Protein AF-A0A447UKP0-F1 (afdb_monomer_lite)

Organism: Citrobacter koseri (NCBI:txid545)

Foldseek 3Di:
DDPPPPPDDPLNVLLVVLQVVLVVLQCLQCVQQLCLLAPDPDNDPVSNVVSLVSLLVVLVVQLVCLVQALANSHPDDDVSRVSCQVRLLCLLVCNGSNCNVVSVSVVSVSSPNSSVVQCPDPCNQVVQQACDDDDDQLSHQNHDDDPCCNVQVGRVNVVD

Radius of gyration: 18.4 Å; chains: 1; bounding box: 38×41×64 Å

Structure (mmCIF, N/CA/C/O backbone):
data_AF-A0A447UKP0-F1
#
_entry.id   AF-A0A447UKP0-F1
#
loop_
_atom_site.group_PDB
_atom_site.id
_atom_site.type_symbol
_atom_site.label_atom_id
_atom_site.label_alt_id
_atom_site.label_comp_id
_atom_site.label_asym_id
_atom_site.label_entity_id
_atom_site.label_seq_id
_atom_site.pdbx_PDB_ins_code
_atom_site.Cartn_x
_atom_site.Cartn_y
_atom_site.Cartn_z
_atom_site.occupancy
_atom_site.B_iso_or_equiv
_atom_site.auth_seq_id
_atom_site.auth_comp_id
_atom_site.auth_asym_id
_atom_site.auth_atom_id
_atom_site.pdbx_PDB_model_num
ATOM 1 N N . MET A 1 1 ? 17.269 -8.049 44.669 1.00 40.06 1 MET A N 1
ATOM 2 C CA . MET A 1 1 ? 16.773 -7.127 43.626 1.00 40.06 1 MET A CA 1
ATOM 3 C C . MET A 1 1 ? 16.951 -7.804 42.275 1.00 40.06 1 MET A C 1
ATOM 5 O O . MET A 1 1 ? 1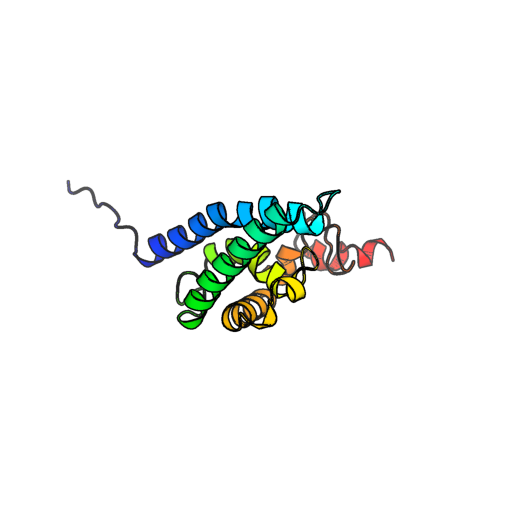8.044 -7.779 41.732 1.00 40.06 1 MET A O 1
ATOM 9 N N . VAL A 1 2 ? 15.931 -8.519 41.791 1.00 42.09 2 VAL A N 1
ATOM 10 C CA . VAL A 1 2 ? 15.983 -9.174 40.475 1.00 42.09 2 VAL A CA 1
ATOM 11 C C . VAL A 1 2 ? 15.429 -8.175 39.471 1.00 42.09 2 VAL A C 1
ATOM 13 O O . VAL A 1 2 ? 14.261 -7.800 39.555 1.00 42.09 2 VAL A O 1
ATOM 16 N N . ILE A 1 3 ? 16.275 -7.698 38.563 1.00 52.47 3 ILE A N 1
ATOM 17 C CA . ILE A 1 3 ? 15.836 -6.890 37.426 1.00 52.47 3 ILE A CA 1
ATOM 18 C C . ILE A 1 3 ? 14.925 -7.793 36.590 1.00 52.47 3 ILE A C 1
ATOM 20 O O . ILE A 1 3 ? 15.387 -8.724 35.933 1.00 52.47 3 ILE A O 1
ATOM 24 N N . SER A 1 4 ? 13.616 -7.550 36.653 1.00 51.31 4 SER A N 1
ATOM 25 C CA . SER A 1 4 ? 12.649 -8.151 35.739 1.00 51.31 4 SER A CA 1
ATOM 26 C C . SER A 1 4 ? 12.919 -7.587 34.346 1.00 51.31 4 SER A C 1
ATOM 28 O O . SER A 1 4 ? 12.413 -6.531 33.968 1.00 51.31 4 SER A O 1
ATOM 30 N N . CYS A 1 5 ? 13.785 -8.260 33.591 1.00 56.06 5 CYS A N 1
ATOM 31 C CA . CYS A 1 5 ? 13.904 -8.036 32.162 1.00 56.06 5 CYS A CA 1
ATOM 32 C C . CYS A 1 5 ? 12.562 -8.452 31.549 1.00 56.06 5 CYS A C 1
ATOM 34 O O . CYS A 1 5 ? 12.267 -9.646 31.448 1.00 56.06 5 CYS A O 1
ATOM 36 N N . ARG A 1 6 ? 11.704 -7.478 31.209 1.00 59.41 6 ARG A N 1
ATOM 37 C CA . ARG A 1 6 ? 10.473 -7.741 30.454 1.00 59.41 6 ARG A CA 1
ATOM 38 C C . ARG A 1 6 ? 10.882 -8.404 29.141 1.00 59.41 6 ARG A C 1
ATOM 40 O O . ARG A 1 6 ? 11.332 -7.727 28.221 1.00 59.41 6 ARG A O 1
ATOM 47 N N . ARG A 1 7 ? 10.748 -9.731 29.064 1.00 66.31 7 ARG A N 1
ATOM 48 C CA . ARG A 1 7 ? 10.973 -10.480 27.826 1.00 66.31 7 ARG A CA 1
ATOM 49 C C . ARG A 1 7 ? 10.056 -9.899 26.754 1.00 66.31 7 ARG A C 1
ATOM 51 O O . ARG A 1 7 ? 8.847 -9.787 26.96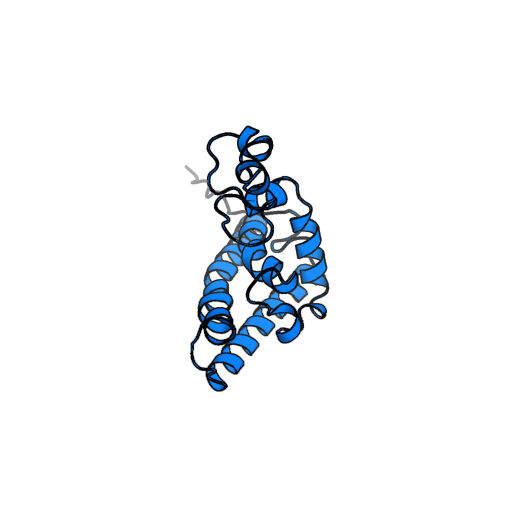0 1.00 66.31 7 ARG A O 1
ATOM 58 N N . ILE A 1 8 ? 10.637 -9.512 25.625 1.00 69.81 8 ILE A N 1
ATOM 59 C CA . ILE A 1 8 ? 9.873 -9.129 24.440 1.00 69.81 8 ILE A CA 1
ATOM 60 C C . ILE A 1 8 ? 9.065 -10.363 24.022 1.00 69.81 8 ILE A C 1
ATOM 62 O O . ILE A 1 8 ? 9.625 -11.444 23.851 1.00 69.81 8 ILE A O 1
ATOM 66 N N . SER A 1 9 ? 7.741 -10.217 23.921 1.00 88.44 9 SER A N 1
ATOM 67 C CA . SER A 1 9 ? 6.868 -11.295 23.443 1.00 88.44 9 SER A CA 1
ATOM 68 C C . SER A 1 9 ? 7.267 -11.696 22.022 1.00 88.44 9 SER A C 1
ATOM 70 O O . SER A 1 9 ? 7.537 -10.822 21.199 1.00 88.44 9 SER A O 1
ATOM 72 N N . ALA A 1 10 ? 7.243 -12.995 21.713 1.00 93.50 10 ALA A N 1
ATOM 73 C CA . ALA A 1 10 ? 7.563 -13.506 20.379 1.00 93.50 10 ALA A CA 1
ATOM 74 C C . ALA A 1 10 ? 6.742 -12.809 19.275 1.00 93.50 10 ALA A C 1
ATOM 76 O O . ALA A 1 10 ? 7.305 -12.401 18.264 1.00 93.50 10 ALA A O 1
ATOM 77 N N . LYS A 1 11 ? 5.446 -12.548 19.522 1.00 95.62 11 LYS A N 1
ATOM 78 C CA . LYS A 1 11 ? 4.566 -11.802 18.600 1.00 95.62 11 LYS A CA 1
ATOM 79 C C . LYS A 1 11 ? 5.062 -10.376 18.323 1.00 95.62 11 LYS A C 1
ATOM 81 O O . LYS A 1 11 ? 4.976 -9.885 17.200 1.00 95.62 11 LYS A O 1
ATOM 86 N N . ARG A 1 12 ? 5.602 -9.700 19.346 1.00 96.75 12 ARG A N 1
ATOM 87 C CA . ARG A 1 12 ? 6.159 -8.346 19.198 1.00 96.75 12 ARG A CA 1
ATOM 88 C C . ARG A 1 12 ? 7.417 -8.375 18.338 1.00 96.75 12 ARG A C 1
ATOM 90 O O . ARG A 1 12 ? 7.556 -7.519 17.472 1.00 96.75 12 ARG A O 1
ATOM 97 N N . THR A 1 13 ? 8.310 -9.334 18.569 1.00 97.69 13 THR A N 1
ATOM 98 C CA . THR A 1 13 ? 9.508 -9.494 17.736 1.00 97.69 13 THR A CA 1
ATOM 99 C C . THR A 1 13 ? 9.125 -9.784 16.289 1.00 97.69 13 THR A C 1
ATOM 101 O O . THR A 1 13 ? 9.651 -9.130 15.400 1.00 97.69 13 THR A O 1
ATOM 104 N N . GLU A 1 14 ? 8.150 -10.664 16.049 1.00 98.19 14 GLU A N 1
ATOM 105 C CA . GLU A 1 14 ? 7.703 -10.983 14.688 1.00 98.19 14 GLU A CA 1
ATOM 106 C C . GLU A 1 14 ? 7.089 -9.774 13.974 1.00 98.19 14 GLU A C 1
ATOM 108 O O . GLU A 1 14 ? 7.415 -9.493 12.824 1.00 98.19 14 GLU A O 1
ATOM 113 N N . THR A 1 15 ? 6.297 -8.967 14.685 1.00 98.56 15 THR A N 1
ATOM 114 C CA . THR A 1 15 ? 5.796 -7.690 14.148 1.00 98.56 15 THR A CA 1
ATOM 115 C C . THR A 1 15 ? 6.943 -6.766 13.733 1.00 98.56 15 THR A C 1
ATOM 117 O O . THR A 1 15 ? 6.889 -6.140 12.675 1.00 98.56 15 THR A O 1
ATOM 120 N N . LEU A 1 16 ? 7.996 -6.676 14.551 1.00 98.44 16 LEU A N 1
ATOM 121 C CA . LEU A 1 16 ? 9.160 -5.848 14.241 1.00 98.44 16 LEU A CA 1
ATOM 122 C C . LEU A 1 16 ? 9.975 -6.416 13.074 1.00 98.44 16 LEU A C 1
ATOM 124 O O . LEU A 1 16 ? 10.427 -5.628 12.248 1.00 98.44 16 LEU A O 1
ATOM 128 N N . ASN A 1 17 ? 10.113 -7.739 12.954 1.00 98.56 17 ASN A N 1
ATOM 129 C CA . ASN A 1 17 ? 10.782 -8.372 11.815 1.00 98.56 17 ASN A CA 1
ATOM 130 C C . ASN A 1 17 ? 10.153 -7.917 10.491 1.00 98.56 17 ASN A C 1
ATOM 132 O O . ASN A 1 17 ? 10.863 -7.437 9.609 1.00 98.56 17 ASN A O 1
ATOM 136 N N . TRP A 1 18 ? 8.822 -7.985 10.378 1.00 98.75 18 TRP A N 1
ATOM 137 C CA . TRP A 1 18 ? 8.099 -7.559 9.174 1.00 98.75 18 TRP A CA 1
ATOM 138 C C . TRP A 1 18 ? 8.106 -6.047 8.959 1.00 98.75 18 TRP A C 1
ATOM 140 O O . TRP A 1 18 ? 8.221 -5.586 7.823 1.00 98.75 18 TRP A O 1
ATOM 150 N N . LEU A 1 19 ? 8.041 -5.264 10.038 1.00 98.75 19 LEU A N 1
ATOM 151 C CA . LEU A 1 19 ? 8.157 -3.812 9.949 1.00 98.75 19 LEU A CA 1
ATOM 152 C C . LEU A 1 19 ? 9.526 -3.395 9.387 1.00 98.75 19 LEU A C 1
ATOM 154 O O . LEU A 1 19 ? 9.594 -2.601 8.453 1.00 98.75 19 LEU A O 1
ATOM 158 N N . PHE A 1 20 ? 10.620 -3.953 9.912 1.00 98.69 20 PHE A N 1
ATOM 159 C CA . PHE A 1 20 ? 11.967 -3.655 9.419 1.00 98.69 20 PHE A CA 1
ATOM 160 C C . PHE A 1 20 ? 12.233 -4.256 8.038 1.00 98.69 20 PHE A C 1
ATOM 162 O O . PHE A 1 20 ? 12.910 -3.618 7.229 1.00 98.69 20 PHE A O 1
ATOM 169 N N . TRP A 1 21 ? 11.665 -5.428 7.734 1.00 98.75 21 TRP A N 1
ATOM 170 C CA . TRP A 1 21 ? 11.675 -5.978 6.381 1.00 98.75 21 TRP A CA 1
ATOM 171 C C . TRP A 1 21 ? 11.089 -4.977 5.383 1.00 98.75 21 TRP A C 1
ATOM 173 O O . TRP A 1 21 ? 11.728 -4.708 4.369 1.00 98.75 21 TRP A O 1
ATOM 183 N N . LEU A 1 22 ? 9.945 -4.352 5.693 1.00 98.75 22 LEU A N 1
ATOM 184 C CA . LEU A 1 22 ? 9.345 -3.354 4.806 1.00 98.75 22 LEU A CA 1
ATOM 185 C C . LEU A 1 22 ? 10.268 -2.154 4.604 1.00 98.75 22 LEU A C 1
ATOM 187 O O . LEU A 1 22 ? 10.481 -1.741 3.465 1.00 98.75 22 LEU A O 1
ATOM 191 N N . GLN A 1 23 ? 10.870 -1.627 5.675 1.00 98.44 23 GLN A N 1
ATOM 192 C CA . GLN A 1 23 ? 11.778 -0.480 5.554 1.00 98.44 23 GLN A CA 1
ATOM 193 C C . GLN A 1 23 ? 13.002 -0.778 4.678 1.00 98.44 23 GLN A C 1
ATOM 195 O O . GLN A 1 23 ? 13.492 0.123 4.001 1.00 98.44 23 GLN A O 1
ATOM 200 N N . GLY A 1 24 ? 13.473 -2.029 4.657 1.00 98.12 24 GLY A N 1
ATOM 201 C CA . GLY A 1 24 ? 14.533 -2.474 3.748 1.00 98.12 24 GLY A CA 1
ATOM 202 C C . GLY A 1 24 ? 14.048 -2.817 2.333 1.00 98.12 24 GLY A C 1
ATOM 203 O O . GLY A 1 24 ? 14.804 -2.662 1.376 1.00 98.12 24 GLY A O 1
ATOM 204 N N . ALA A 1 25 ? 12.798 -3.259 2.180 1.00 98.44 25 ALA A N 1
ATOM 205 C CA . ALA A 1 25 ? 12.219 -3.721 0.918 1.00 98.44 25 ALA A CA 1
ATOM 206 C C . ALA A 1 25 ? 11.657 -2.581 0.052 1.00 98.44 25 ALA A C 1
ATOM 208 O O . ALA A 1 25 ? 11.876 -2.553 -1.161 1.00 98.44 25 ALA A O 1
ATOM 209 N N . ALA A 1 26 ? 10.958 -1.618 0.658 1.00 98.19 26 ALA A N 1
ATOM 210 C CA . ALA A 1 26 ? 10.315 -0.508 -0.046 1.00 98.19 26 ALA A CA 1
ATOM 211 C C . ALA A 1 26 ? 11.272 0.311 -0.943 1.00 98.19 26 ALA A C 1
ATOM 213 O O . ALA A 1 26 ? 10.860 0.668 -2.049 1.00 98.19 26 ALA A O 1
ATOM 214 N N . PRO A 1 27 ? 12.549 0.558 -0.574 1.00 98.56 27 PRO A N 1
ATOM 215 C CA . PRO A 1 27 ? 13.504 1.218 -1.466 1.00 98.56 27 PRO A CA 1
ATOM 216 C C . PRO A 1 27 ? 13.718 0.491 -2.801 1.00 98.56 27 PRO A C 1
ATOM 218 O O . PRO A 1 27 ? 13.861 1.152 -3.828 1.00 98.56 27 PRO A O 1
ATOM 221 N N . PHE A 1 28 ? 13.684 -0.846 -2.827 1.00 98.44 28 PHE A N 1
ATOM 222 C CA . PHE A 1 28 ? 13.792 -1.612 -4.074 1.00 98.44 28 PHE A CA 1
ATOM 223 C C . PHE A 1 28 ? 12.524 -1.510 -4.923 1.00 98.44 28 PHE A C 1
ATOM 225 O O . PHE A 1 28 ? 12.624 -1.443 -6.147 1.00 98.44 28 PHE A O 1
ATOM 232 N N . LEU A 1 29 ? 11.347 -1.451 -4.292 1.00 98.31 29 LEU A N 1
ATOM 233 C CA . LEU A 1 29 ? 10.077 -1.305 -5.001 1.00 98.31 29 LEU A CA 1
ATOM 234 C C . LEU A 1 29 ? 9.883 0.114 -5.554 1.00 98.31 29 LEU A C 1
ATOM 236 O O . LEU A 1 29 ? 9.526 0.265 -6.715 1.00 98.31 29 LEU A O 1
ATOM 240 N N . GLY A 1 30 ? 10.127 1.154 -4.755 1.00 96.94 30 GLY A N 1
ATOM 241 C CA . GLY A 1 30 ? 9.942 2.549 -5.165 1.00 96.94 30 GLY A CA 1
ATOM 242 C C . GLY A 1 30 ? 11.150 3.137 -5.890 1.00 96.94 30 GLY A C 1
ATOM 243 O O . GLY A 1 30 ? 11.048 3.553 -7.041 1.00 96.94 30 GLY A O 1
ATOM 244 N N . GLY A 1 31 ? 12.303 3.168 -5.217 1.00 96.81 31 GLY A N 1
ATOM 245 C CA . GLY A 1 31 ? 13.538 3.770 -5.738 1.00 96.81 31 GLY A CA 1
ATOM 246 C C . GLY A 1 31 ? 14.248 2.926 -6.799 1.00 96.81 31 GLY A C 1
ATOM 247 O O . GLY A 1 31 ? 15.006 3.463 -7.600 1.00 96.81 31 GLY A O 1
ATOM 248 N N . GLY A 1 32 ? 13.989 1.617 -6.823 1.00 98.19 32 GLY A N 1
ATOM 249 C CA . GLY A 1 32 ? 14.409 0.715 -7.889 1.00 98.19 32 GLY A CA 1
ATOM 250 C C . GLY A 1 32 ? 13.334 0.593 -8.963 1.00 98.19 32 GLY A C 1
ATOM 251 O O . GLY A 1 32 ? 13.337 1.324 -9.952 1.00 98.19 32 GLY A O 1
ATOM 252 N N . PHE A 1 33 ? 12.404 -0.340 -8.766 1.00 98.62 33 PHE A N 1
ATOM 253 C CA . PHE A 1 33 ? 11.416 -0.715 -9.772 1.00 98.62 33 PHE A CA 1
ATOM 254 C C . PHE A 1 33 ? 10.582 0.486 -10.232 1.00 98.62 33 PHE A C 1
ATOM 256 O O . PHE A 1 33 ? 10.615 0.817 -11.411 1.00 98.62 33 PHE A O 1
ATOM 263 N N . GLY A 1 34 ? 9.913 1.189 -9.316 1.00 97.81 34 GLY A N 1
ATOM 264 C CA . GLY A 1 34 ? 9.063 2.337 -9.634 1.00 97.81 34 GLY A CA 1
ATOM 265 C C . GLY A 1 34 ? 9.813 3.443 -10.377 1.00 97.81 34 GLY A C 1
ATOM 266 O O . GLY A 1 34 ? 9.308 3.973 -11.364 1.00 97.81 34 GLY A O 1
ATOM 267 N N . HIS A 1 35 ? 11.047 3.756 -9.971 1.00 98.56 35 HIS A N 1
ATOM 268 C CA . HIS A 1 35 ? 11.871 4.741 -10.668 1.00 98.56 35 HIS A CA 1
ATOM 269 C C . HIS A 1 35 ? 12.183 4.318 -12.108 1.00 98.56 35 HIS A C 1
ATOM 271 O O . HIS A 1 35 ? 11.824 5.035 -13.040 1.00 98.56 35 HIS A O 1
ATOM 277 N N . PHE A 1 36 ? 12.817 3.159 -12.312 1.00 98.62 36 PHE A N 1
ATOM 278 C CA . PHE A 1 36 ? 13.266 2.740 -13.645 1.00 98.62 36 PHE A CA 1
ATOM 279 C C . PHE A 1 36 ? 12.113 2.322 -14.571 1.00 98.62 36 PHE A C 1
ATOM 281 O O . PHE A 1 36 ? 12.208 2.509 -15.784 1.00 98.62 36 PHE A O 1
ATOM 288 N N . TYR A 1 37 ? 11.021 1.790 -14.018 1.00 98.12 37 TYR A N 1
ATOM 289 C CA . TYR A 1 37 ? 9.841 1.384 -14.779 1.00 98.12 37 TYR A CA 1
ATOM 290 C C . TYR A 1 37 ? 8.949 2.575 -15.141 1.00 98.12 37 TYR A C 1
ATOM 292 O O . TYR A 1 37 ? 8.582 2.712 -16.305 1.00 98.12 37 TYR A O 1
ATOM 300 N N . ASN A 1 38 ? 8.638 3.467 -14.193 1.00 97.19 38 ASN A N 1
ATOM 301 C CA . ASN A 1 38 ? 7.619 4.504 -14.387 1.00 97.19 38 ASN A CA 1
ATOM 302 C C . ASN A 1 38 ? 8.199 5.905 -14.638 1.00 97.19 38 ASN A C 1
ATOM 304 O O . ASN A 1 38 ? 7.726 6.605 -15.527 1.00 97.19 38 ASN A O 1
ATOM 308 N N . TYR A 1 39 ? 9.220 6.324 -13.886 1.00 97.44 39 TYR A N 1
ATOM 309 C CA . TYR A 1 39 ? 9.650 7.731 -13.873 1.00 97.44 39 TYR A CA 1
ATOM 310 C C . TYR A 1 39 ? 10.863 8.057 -14.748 1.00 97.44 39 TYR A C 1
ATOM 312 O O . TYR A 1 39 ? 10.963 9.176 -15.245 1.00 97.44 39 TYR A O 1
ATOM 320 N N . ALA A 1 40 ? 11.809 7.129 -14.907 1.00 97.25 40 ALA A N 1
ATOM 321 C CA . ALA A 1 40 ? 13.055 7.397 -15.612 1.00 97.25 40 ALA A CA 1
ATOM 322 C C . ALA A 1 40 ? 12.785 7.800 -17.078 1.00 97.25 40 ALA A C 1
ATOM 324 O O . ALA A 1 40 ? 12.012 7.120 -17.763 1.00 97.25 40 ALA A O 1
ATOM 325 N N . PRO A 1 41 ? 13.446 8.858 -17.592 1.00 97.38 41 PRO A N 1
ATOM 326 C CA . PRO A 1 41 ? 13.211 9.359 -18.950 1.00 97.38 41 PRO A CA 1
ATOM 327 C C . PRO A 1 41 ? 13.726 8.408 -20.041 1.00 97.38 41 PRO A C 1
ATOM 329 O O . PRO A 1 41 ? 13.369 8.554 -21.206 1.00 97.38 41 PRO A O 1
ATOM 332 N N . VAL A 1 42 ? 14.563 7.432 -19.673 1.00 98.06 42 VAL A N 1
ATOM 333 C CA . VAL A 1 42 ? 15.112 6.407 -20.567 1.00 98.06 42 VAL A CA 1
ATOM 334 C C . VAL A 1 42 ? 14.830 5.031 -19.975 1.00 98.06 42 VAL A C 1
ATOM 336 O O . VAL A 1 42 ? 15.069 4.797 -18.789 1.00 98.06 42 VAL A O 1
ATOM 339 N N . LYS A 1 43 ? 14.350 4.100 -20.807 1.00 97.75 43 LYS A N 1
ATOM 340 C CA . LYS A 1 43 ? 14.118 2.709 -20.403 1.00 97.75 43 LYS A CA 1
ATOM 341 C C . LYS A 1 43 ? 15.427 1.928 -20.456 1.00 97.75 43 LYS A C 1
ATOM 343 O O . LYS A 1 43 ? 15.926 1.597 -21.526 1.00 97.75 43 LYS A O 1
ATOM 348 N N . ILE A 1 44 ? 15.987 1.657 -19.280 1.00 98.50 44 ILE A N 1
ATOM 349 C CA . ILE A 1 44 ? 17.243 0.920 -19.123 1.00 98.50 44 ILE A CA 1
ATOM 350 C C . ILE A 1 44 ? 16.899 -0.534 -18.807 1.00 98.50 44 ILE A C 1
ATOM 352 O O . ILE A 1 44 ? 16.615 -0.866 -17.655 1.00 98.50 44 ILE A O 1
ATOM 356 N N . GLU A 1 45 ? 16.935 -1.395 -19.824 1.00 98.31 45 GLU A N 1
ATOM 357 C CA . GLU A 1 45 ? 16.521 -2.803 -19.726 1.00 98.31 45 GLU A CA 1
ATOM 358 C C . GLU A 1 45 ? 17.162 -3.529 -18.534 1.00 98.31 45 GLU A C 1
ATOM 360 O O . GLU A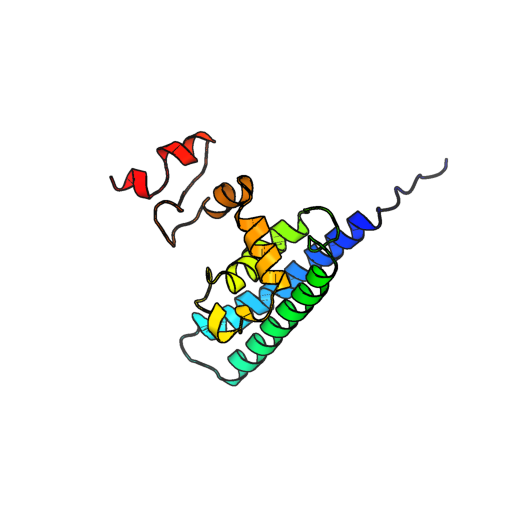 1 45 ? 16.461 -4.137 -17.729 1.00 98.31 45 GLU A O 1
ATOM 365 N N . TYR A 1 46 ? 18.479 -3.396 -18.352 1.00 98.69 46 TYR A N 1
ATOM 366 C CA . TYR A 1 46 ? 19.188 -4.025 -17.234 1.00 98.69 46 TYR A CA 1
ATOM 367 C C . TYR A 1 46 ? 18.634 -3.607 -15.862 1.00 98.69 46 TYR A C 1
ATOM 369 O O . TYR A 1 46 ? 18.424 -4.449 -14.987 1.00 98.69 46 TYR A O 1
ATOM 377 N N . ALA A 1 47 ? 18.379 -2.309 -15.667 1.00 98.56 47 ALA A N 1
ATOM 378 C CA . ALA A 1 47 ? 17.879 -1.792 -14.398 1.00 98.56 47 ALA A CA 1
ATOM 379 C C . ALA A 1 47 ? 16.431 -2.234 -14.155 1.00 98.56 47 ALA A C 1
ATOM 381 O O . ALA A 1 47 ? 16.111 -2.712 -13.065 1.00 98.56 47 ALA A O 1
ATOM 382 N N . ILE A 1 48 ? 15.582 -2.147 -15.185 1.00 98.56 48 ILE A N 1
ATOM 383 C CA . ILE A 1 48 ? 14.193 -2.609 -15.122 1.00 98.56 48 ILE A CA 1
ATOM 384 C C . ILE A 1 48 ? 14.165 -4.097 -14.772 1.00 98.56 48 ILE A C 1
ATOM 386 O O . ILE A 1 48 ? 13.526 -4.464 -13.789 1.00 98.56 48 ILE A O 1
ATOM 390 N N . ASN A 1 49 ? 14.913 -4.945 -15.481 1.00 98.69 49 ASN A N 1
ATOM 391 C CA . ASN A 1 49 ? 14.946 -6.387 -15.229 1.00 98.69 49 ASN A CA 1
ATOM 392 C C . ASN A 1 49 ? 15.418 -6.708 -13.805 1.00 98.69 49 ASN A C 1
ATOM 394 O O . ASN A 1 49 ? 14.773 -7.489 -13.103 1.00 98.69 49 ASN A O 1
ATOM 398 N N . ARG A 1 50 ? 16.499 -6.064 -13.341 1.00 98.75 50 ARG A N 1
ATOM 399 C CA . ARG A 1 50 ? 17.030 -6.255 -11.983 1.00 98.75 50 ARG A CA 1
ATOM 400 C C . ARG A 1 50 ? 15.981 -5.957 -10.914 1.00 98.75 50 ARG A C 1
ATOM 402 O O . ARG A 1 50 ? 15.756 -6.778 -10.027 1.00 98.75 50 ARG A O 1
ATOM 409 N N . PHE A 1 51 ? 15.367 -4.778 -10.968 1.00 98.75 51 PHE A N 1
ATOM 410 C CA . PHE A 1 51 ? 14.453 -4.354 -9.909 1.00 98.75 51 PHE A CA 1
ATOM 411 C C . PHE A 1 51 ? 13.066 -4.981 -10.032 1.00 98.75 51 PHE A C 1
ATOM 413 O O . PHE A 1 51 ? 12.417 -5.201 -9.016 1.00 98.75 51 PHE A O 1
ATOM 420 N N . THR A 1 52 ? 12.642 -5.354 -11.239 1.00 98.75 52 THR A N 1
ATOM 421 C CA . THR A 1 52 ? 11.430 -6.160 -11.450 1.00 98.75 52 THR A CA 1
ATOM 422 C C . THR A 1 52 ? 11.586 -7.539 -10.823 1.00 98.75 52 THR A C 1
ATOM 424 O O . THR A 1 52 ? 10.692 -7.997 -10.114 1.00 98.75 52 THR A O 1
ATOM 427 N N . MET A 1 53 ? 12.736 -8.189 -11.027 1.00 98.69 53 MET A N 1
ATOM 428 C CA . MET A 1 53 ? 13.025 -9.490 -10.422 1.00 98.69 53 MET A CA 1
ATOM 429 C C . MET A 1 53 ? 12.978 -9.417 -8.891 1.00 98.69 53 MET A C 1
ATOM 431 O O . MET A 1 53 ? 12.356 -10.268 -8.258 1.00 98.69 53 MET A O 1
ATOM 435 N N . GLU A 1 54 ? 13.563 -8.373 -8.298 1.00 98.75 54 GLU A N 1
ATOM 436 C CA . GLU A 1 54 ? 13.512 -8.174 -6.847 1.00 98.75 54 GLU A CA 1
ATOM 437 C C . GLU A 1 54 ? 12.100 -7.835 -6.346 1.00 98.75 54 GLU A C 1
ATOM 439 O O . GLU A 1 54 ? 11.660 -8.398 -5.346 1.00 98.75 54 GLU A O 1
ATOM 444 N N . ALA A 1 55 ? 11.341 -6.991 -7.054 1.00 98.62 55 ALA A N 1
ATOM 445 C CA . ALA A 1 55 ? 9.952 -6.690 -6.702 1.00 98.62 55 ALA A CA 1
ATOM 446 C C . ALA A 1 55 ? 9.078 -7.958 -6.698 1.00 98.62 55 ALA A C 1
ATOM 448 O O . ALA A 1 55 ? 8.332 -8.189 -5.746 1.00 98.62 55 ALA A O 1
ATOM 449 N N . LYS A 1 56 ? 9.224 -8.822 -7.714 1.00 98.81 56 LYS A N 1
ATOM 450 C CA . LYS A 1 56 ? 8.540 -10.125 -7.777 1.00 98.81 56 LYS A CA 1
ATOM 451 C C . LYS A 1 56 ? 8.995 -11.068 -6.660 1.00 98.81 56 LYS A C 1
ATOM 453 O O . LYS A 1 56 ? 8.160 -11.730 -6.055 1.00 98.81 56 LYS A O 1
ATOM 458 N N . ARG A 1 57 ? 10.289 -11.096 -6.319 1.00 98.81 57 ARG A N 1
ATOM 459 C CA . ARG A 1 57 ? 10.802 -11.894 -5.191 1.00 98.81 57 ARG A CA 1
ATOM 460 C C . ARG A 1 57 ? 10.211 -11.440 -3.852 1.00 98.81 57 ARG A C 1
ATOM 462 O O . ARG A 1 57 ? 9.858 -12.275 -3.025 1.00 98.81 57 ARG A O 1
ATOM 469 N N . LEU A 1 58 ? 10.100 -10.131 -3.625 1.00 98.81 58 LEU A N 1
ATOM 470 C CA . LEU A 1 58 ? 9.502 -9.572 -2.409 1.00 98.81 58 LEU A CA 1
ATOM 471 C C . LEU A 1 58 ? 7.996 -9.865 -2.328 1.00 98.81 58 LEU A C 1
ATOM 473 O O . LEU A 1 58 ? 7.509 -10.218 -1.254 1.00 98.81 58 LEU A O 1
ATOM 477 N N . LEU A 1 59 ? 7.283 -9.792 -3.458 1.00 98.81 59 LEU A N 1
ATOM 478 C CA . LEU A 1 59 ? 5.889 -10.233 -3.559 1.00 98.81 59 LEU A CA 1
ATOM 479 C C . LEU A 1 59 ? 5.737 -11.730 -3.257 1.00 98.81 59 LEU A C 1
ATOM 481 O O . LEU A 1 59 ? 4.844 -12.094 -2.504 1.00 98.81 59 LEU A O 1
ATOM 485 N N . ASP A 1 60 ? 6.629 -12.585 -3.762 1.00 98.88 60 ASP A N 1
ATOM 486 C CA . ASP A 1 60 ? 6.618 -14.030 -3.490 1.00 98.88 60 ASP A CA 1
ATOM 487 C C . ASP A 1 60 ? 6.895 -14.359 -2.009 1.00 98.88 60 ASP A C 1
ATOM 489 O O . ASP A 1 60 ? 6.234 -15.222 -1.429 1.00 98.88 60 ASP A O 1
ATOM 493 N N . VAL A 1 61 ? 7.815 -13.638 -1.353 1.00 98.81 61 VAL A N 1
ATOM 494 C CA . VAL A 1 61 ? 8.028 -13.751 0.105 1.00 98.81 61 VAL A CA 1
ATOM 495 C C . VAL A 1 61 ? 6.743 -13.420 0.867 1.00 98.81 61 VAL A C 1
ATOM 497 O O . VAL A 1 61 ? 6.345 -14.168 1.763 1.00 98.81 61 VAL A O 1
ATOM 500 N N . LEU A 1 62 ? 6.091 -12.315 0.501 1.00 98.75 62 LEU A N 1
ATOM 501 C CA . LEU A 1 62 ? 4.858 -11.863 1.135 1.00 98.75 62 LEU A CA 1
ATOM 502 C C . LEU A 1 62 ? 3.697 -12.838 0.882 1.00 98.75 62 LEU A C 1
ATOM 504 O O . LEU A 1 62 ? 2.958 -13.169 1.808 1.00 98.75 62 LEU A O 1
ATOM 508 N N . ASP A 1 63 ? 3.561 -13.346 -0.343 1.00 98.88 63 ASP A N 1
ATOM 509 C CA . ASP A 1 63 ? 2.505 -14.286 -0.726 1.00 98.88 63 ASP A CA 1
ATOM 510 C C . ASP A 1 63 ? 2.622 -15.605 0.044 1.00 98.88 63 ASP A C 1
ATOM 512 O O . ASP A 1 63 ? 1.646 -16.077 0.626 1.00 98.88 63 ASP A O 1
ATOM 516 N N . LYS A 1 64 ? 3.839 -16.151 0.163 1.00 98.88 64 LYS A N 1
ATOM 517 C CA . LYS A 1 64 ? 4.109 -17.359 0.960 1.00 98.88 64 LYS A CA 1
ATOM 518 C C . LYS A 1 64 ? 3.833 -17.161 2.449 1.00 98.88 64 LYS A C 1
ATOM 520 O O . LYS A 1 64 ? 3.372 -18.098 3.104 1.00 98.88 64 LYS A O 1
ATOM 525 N N . GLN A 1 65 ? 4.094 -15.969 2.987 1.00 98.75 65 GLN A N 1
ATOM 526 C CA . GLN A 1 65 ? 3.757 -15.647 4.374 1.00 98.75 65 GLN A CA 1
ATOM 527 C C . GLN A 1 65 ? 2.239 -15.608 4.584 1.00 98.75 65 GLN A C 1
ATOM 529 O O . GLN A 1 65 ? 1.719 -16.235 5.511 1.00 98.75 65 GLN A O 1
ATOM 534 N N . LEU A 1 66 ? 1.526 -14.914 3.695 1.00 98.88 66 LEU A N 1
ATOM 535 C CA . LEU A 1 66 ? 0.071 -14.740 3.742 1.00 98.88 66 LEU A CA 1
ATOM 536 C C . LEU A 1 66 ? -0.707 -15.991 3.311 1.00 98.88 66 LEU A C 1
ATOM 538 O O . LEU A 1 66 ? -1.922 -16.064 3.498 1.00 98.88 66 LEU A O 1
ATOM 542 N N . ALA A 1 67 ? -0.031 -16.994 2.753 1.00 98.75 67 ALA A N 1
ATOM 543 C CA . ALA A 1 67 ? -0.593 -18.326 2.558 1.00 98.75 67 ALA A CA 1
ATOM 544 C C . ALA A 1 67 ? -0.833 -19.049 3.892 1.00 98.75 67 ALA A C 1
ATOM 546 O O . ALA A 1 67 ? -1.708 -19.906 3.985 1.00 98.75 67 ALA A O 1
ATOM 547 N N . ARG A 1 68 ? -0.042 -18.719 4.923 1.00 98.44 68 ARG A N 1
ATOM 548 C CA . ARG A 1 68 ? -0.055 -19.391 6.232 1.00 98.44 68 ARG A CA 1
ATOM 549 C C . ARG A 1 68 ? -0.704 -18.561 7.334 1.00 98.44 68 ARG A C 1
ATOM 551 O O . ARG A 1 68 ? -1.126 -19.130 8.333 1.00 98.44 68 ARG A O 1
ATOM 558 N N . HIS A 1 69 ? -0.788 -17.247 7.146 1.00 98.50 69 HIS A N 1
ATOM 559 C CA . HIS A 1 69 ? -1.295 -16.309 8.142 1.00 98.50 69 HIS A CA 1
ATOM 560 C C . HIS A 1 69 ? -2.317 -15.352 7.520 1.00 98.50 69 HIS A C 1
ATOM 562 O O . HIS A 1 69 ? -2.235 -15.041 6.326 1.00 98.50 69 HIS A O 1
ATOM 568 N N . PRO A 1 70 ? -3.305 -14.867 8.287 1.00 98.25 70 PRO A N 1
ATOM 569 C CA . PRO A 1 70 ? -4.227 -13.853 7.792 1.00 98.25 70 PRO A CA 1
ATOM 570 C C . PRO A 1 70 ? -3.567 -12.476 7.621 1.00 98.25 70 PRO A C 1
ATOM 572 O O . PRO A 1 70 ? -3.906 -11.771 6.673 1.00 98.25 70 PRO A O 1
ATOM 575 N N . TYR A 1 71 ? -2.597 -12.134 8.473 1.00 98.81 71 TYR A N 1
ATOM 576 C CA . TYR A 1 71 ? -1.848 -10.875 8.455 1.00 98.81 71 TYR A CA 1
ATOM 577 C C . TYR A 1 71 ? -0.338 -11.137 8.412 1.00 98.81 71 TYR A C 1
ATOM 579 O O . TYR A 1 71 ? 0.114 -12.257 8.659 1.00 98.81 71 TYR A O 1
ATOM 587 N N . VAL A 1 72 ? 0.472 -10.117 8.098 1.00 98.44 72 VAL A N 1
ATOM 588 C CA . VAL A 1 72 ? 1.914 -10.334 7.833 1.00 98.44 72 VAL A CA 1
ATOM 589 C C . VAL A 1 72 ? 2.662 -10.913 9.029 1.00 98.44 72 VAL A C 1
ATOM 591 O O . VAL A 1 72 ? 3.534 -11.756 8.847 1.00 98.44 72 VAL A O 1
ATOM 594 N N . ALA A 1 73 ? 2.313 -10.492 10.245 1.00 98.31 73 ALA A N 1
ATOM 595 C CA . ALA A 1 73 ? 2.993 -10.901 11.474 1.00 98.31 73 ALA A CA 1
ATOM 596 C C . ALA A 1 73 ? 2.252 -11.998 12.268 1.00 98.31 73 ALA A C 1
ATOM 598 O O . ALA A 1 73 ? 2.616 -12.271 13.414 1.00 98.31 73 ALA A O 1
ATOM 599 N N . GLY A 1 74 ? 1.208 -12.609 11.692 1.00 97.38 74 GLY A N 1
ATOM 600 C CA . GLY A 1 74 ? 0.438 -13.684 12.320 1.00 97.38 74 GLY A CA 1
ATOM 601 C C . GLY A 1 74 ? -1.075 -13.489 12.219 1.00 97.38 74 GLY A C 1
ATOM 602 O O . GLY A 1 74 ? -1.596 -13.082 11.183 1.00 97.38 74 GLY A O 1
ATOM 603 N N . ASP A 1 75 ? -1.783 -13.802 13.305 1.00 98.00 75 ASP A N 1
ATOM 604 C CA . ASP A 1 75 ? -3.252 -13.888 13.320 1.00 98.00 75 ASP A CA 1
ATOM 605 C C . ASP A 1 75 ? -3.968 -12.542 13.503 1.00 98.00 75 ASP A C 1
ATOM 607 O O . ASP A 1 75 ? -5.181 -12.445 13.331 1.00 98.00 75 ASP A O 1
ATOM 611 N N . GLU A 1 76 ? -3.229 -11.493 13.861 1.00 98.12 76 GLU A N 1
ATOM 612 C CA . GLU A 1 76 ? -3.771 -10.185 14.228 1.00 98.12 76 GLU A CA 1
ATOM 613 C C . GLU A 1 76 ? -3.212 -9.088 13.315 1.00 98.12 76 GLU A C 1
ATOM 615 O O . GLU A 1 76 ? -2.040 -9.112 12.944 1.00 98.12 76 GLU A O 1
ATOM 620 N N . TYR A 1 77 ? -4.046 -8.098 12.990 1.00 98.56 77 TYR A N 1
ATOM 621 C CA . TYR A 1 77 ? -3.638 -6.918 12.229 1.00 98.56 77 TYR A CA 1
ATOM 622 C C . TYR A 1 77 ? -2.713 -6.027 13.064 1.00 98.56 77 TYR A C 1
ATOM 624 O O . TYR A 1 77 ? -3.074 -5.611 14.169 1.00 98.56 77 TYR A O 1
ATOM 632 N N . THR A 1 78 ? -1.546 -5.676 12.524 1.00 98.69 78 THR A N 1
ATOM 633 C CA . THR A 1 78 ? -0.525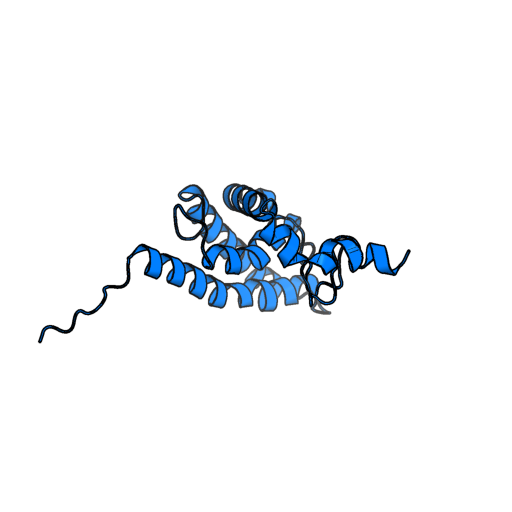 -4.900 13.245 1.00 98.69 78 THR A CA 1
ATOM 634 C C . THR A 1 78 ? -0.022 -3.697 12.446 1.00 98.69 78 THR A C 1
ATOM 636 O O . THR A 1 78 ? -0.419 -3.445 11.309 1.00 98.69 78 THR A O 1
ATOM 639 N N . ILE A 1 79 ? 0.909 -2.942 13.035 1.00 98.69 79 ILE A N 1
ATOM 640 C CA . ILE A 1 79 ? 1.634 -1.877 12.331 1.00 98.69 79 ILE A CA 1
ATOM 641 C C . ILE A 1 79 ? 2.479 -2.400 11.159 1.00 98.69 79 ILE A C 1
ATOM 643 O O . ILE A 1 79 ? 2.794 -1.624 10.262 1.00 98.69 79 ILE A O 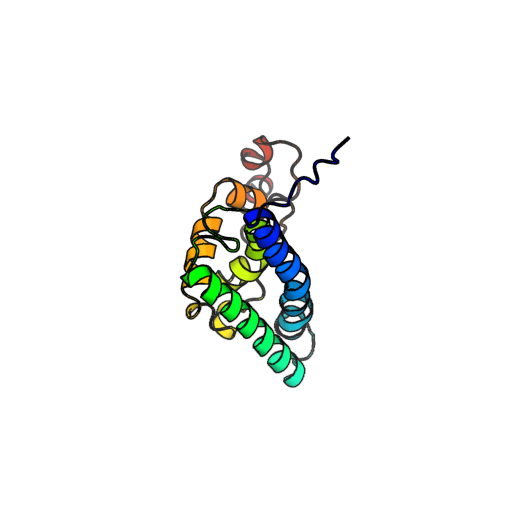1
ATOM 647 N N . ALA A 1 80 ? 2.830 -3.692 11.133 1.00 98.75 80 ALA A N 1
ATOM 648 C CA . ALA A 1 80 ? 3.519 -4.276 9.987 1.00 98.75 80 ALA A CA 1
ATOM 649 C C . ALA A 1 80 ? 2.606 -4.274 8.752 1.00 98.75 80 ALA A C 1
ATOM 651 O O . ALA A 1 80 ? 3.027 -3.841 7.684 1.00 98.75 80 ALA A O 1
ATOM 652 N N . ASP A 1 81 ? 1.330 -4.642 8.902 1.00 98.88 81 ASP A N 1
ATOM 653 C CA . ASP A 1 81 ? 0.349 -4.568 7.816 1.00 98.88 81 ASP A CA 1
ATOM 654 C C . ASP A 1 81 ? 0.148 -3.124 7.342 1.00 98.88 81 ASP A C 1
ATOM 656 O O . ASP A 1 81 ? 0.146 -2.863 6.141 1.00 98.88 81 ASP A O 1
ATOM 660 N N . MET A 1 82 ? 0.053 -2.176 8.284 1.00 98.81 82 MET A N 1
ATOM 661 C CA . MET A 1 82 ? -0.058 -0.742 7.979 1.00 98.81 82 MET A CA 1
ATOM 662 C C . MET A 1 82 ? 1.132 -0.221 7.167 1.00 98.81 82 MET A C 1
ATOM 664 O O . MET A 1 82 ? 0.951 0.649 6.322 1.00 98.81 82 MET A O 1
ATOM 668 N N . ALA A 1 83 ? 2.339 -0.727 7.429 1.00 98.69 83 ALA A N 1
ATOM 669 C CA . ALA A 1 83 ? 3.549 -0.324 6.721 1.00 98.69 83 ALA A CA 1
ATOM 670 C C . ALA A 1 83 ? 3.646 -0.975 5.332 1.00 98.69 83 ALA A C 1
ATOM 672 O O . ALA A 1 83 ? 4.009 -0.316 4.358 1.00 98.69 83 ALA A O 1
ATOM 673 N N . VAL A 1 84 ? 3.304 -2.263 5.225 1.00 98.81 84 VAL A N 1
ATOM 674 C CA . VAL A 1 84 ? 3.432 -3.046 3.984 1.00 98.81 84 VAL A CA 1
ATOM 675 C C . VAL A 1 84 ? 2.326 -2.707 2.983 1.00 98.81 84 VAL A C 1
ATOM 677 O O . VAL A 1 84 ? 2.588 -2.624 1.781 1.00 98.81 84 VAL A O 1
ATOM 680 N N . TRP A 1 85 ? 1.093 -2.493 3.449 1.00 98.81 85 TRP A N 1
ATOM 681 C CA . TRP A 1 85 ? -0.087 -2.353 2.588 1.00 98.81 85 TRP A CA 1
ATOM 682 C C . TRP A 1 85 ? -0.040 -1.165 1.616 1.00 98.81 85 TRP A C 1
ATOM 684 O O . TRP A 1 85 ? -0.299 -1.387 0.431 1.00 98.81 85 TRP A O 1
ATOM 694 N N . PRO A 1 86 ? 0.368 0.055 2.019 1.00 98.50 86 PRO A N 1
ATOM 695 C CA . PRO A 1 86 ? 0.468 1.184 1.095 1.00 98.50 86 PRO A CA 1
ATOM 696 C C . PRO A 1 86 ? 1.446 0.957 -0.065 1.00 98.50 86 PRO A C 1
ATOM 698 O O . PRO A 1 86 ? 1.321 1.625 -1.088 1.00 98.50 86 PRO A O 1
ATOM 701 N N . TRP A 1 87 ? 2.383 0.012 0.072 1.00 98.62 87 TRP A N 1
ATOM 702 C CA . TRP A 1 87 ? 3.347 -0.367 -0.960 1.00 98.62 87 TRP A CA 1
ATOM 703 C C . TRP A 1 87 ? 2.880 -1.589 -1.752 1.00 98.62 87 TRP A C 1
ATOM 705 O O . TRP A 1 87 ? 2.483 -1.484 -2.913 1.00 98.62 87 TRP A O 1
ATOM 715 N N . PHE A 1 88 ? 2.910 -2.760 -1.114 1.00 98.56 88 PHE A N 1
ATOM 716 C CA . PHE A 1 88 ? 2.655 -4.035 -1.779 1.00 98.56 88 PHE A CA 1
ATOM 717 C C . PHE A 1 88 ? 1.163 -4.282 -2.009 1.00 98.56 88 PHE A C 1
ATOM 719 O O . PHE A 1 88 ? 0.793 -4.860 -3.023 1.00 98.56 88 PHE A O 1
ATOM 726 N N . GLY A 1 89 ? 0.294 -3.800 -1.117 1.00 98.31 89 GLY A N 1
ATOM 727 C CA . GLY A 1 89 ? -1.151 -3.822 -1.346 1.00 98.31 89 GLY A CA 1
ATOM 728 C C . GLY A 1 89 ? -1.536 -2.910 -2.511 1.00 98.31 89 GLY A C 1
ATOM 729 O O . GLY A 1 89 ? -2.223 -3.336 -3.435 1.00 98.31 89 GLY A O 1
ATOM 730 N N . SER A 1 90 ? -1.027 -1.676 -2.522 1.00 97.62 90 SER A N 1
ATOM 731 C CA . SER A 1 90 ? -1.287 -0.723 -3.607 1.00 97.62 90 SER A CA 1
ATOM 732 C C . SER A 1 90 ? -0.815 -1.222 -4.972 1.00 97.62 90 SER A C 1
ATOM 734 O O . SER A 1 90 ? -1.555 -1.060 -5.940 1.00 97.62 90 SER A O 1
ATOM 736 N N . VAL A 1 91 ? 0.372 -1.840 -5.069 1.00 97.88 91 VAL A N 1
ATOM 737 C CA . VAL A 1 91 ? 0.881 -2.333 -6.361 1.00 97.88 91 VAL A CA 1
ATOM 738 C C . VAL A 1 91 ? 0.038 -3.483 -6.901 1.00 97.88 91 VAL A C 1
ATOM 740 O O . VAL A 1 91 ? -0.318 -3.460 -8.076 1.00 97.88 91 VAL A O 1
ATOM 743 N N . VAL A 1 92 ? -0.369 -4.445 -6.060 1.00 98.31 92 VAL A N 1
ATOM 744 C CA . VAL A 1 92 ? -1.172 -5.579 -6.547 1.00 98.31 92 VAL A CA 1
ATOM 745 C C . VAL A 1 92 ? -2.618 -5.200 -6.857 1.00 98.31 92 VAL A C 1
ATOM 747 O O . VAL A 1 92 ? -3.256 -5.847 -7.685 1.00 98.31 92 VAL A O 1
ATOM 750 N N . LEU A 1 93 ? -3.129 -4.141 -6.223 1.00 98.12 93 LEU A N 1
ATOM 751 C CA . LEU A 1 93 ? -4.442 -3.569 -6.517 1.00 98.12 93 LEU A CA 1
ATOM 752 C C . LEU A 1 93 ? -4.421 -2.582 -7.698 1.00 98.12 93 LEU A C 1
ATOM 754 O O . LEU A 1 93 ? -5.463 -2.020 -8.015 1.00 98.12 93 LEU A O 1
ATOM 758 N N . GLY A 1 94 ? -3.266 -2.354 -8.337 1.00 96.69 94 GLY A N 1
ATOM 759 C CA . GLY A 1 94 ? -3.151 -1.471 -9.504 1.00 96.69 94 GLY A CA 1
ATOM 760 C C . GLY A 1 94 ? -3.196 0.026 -9.188 1.00 96.69 94 GLY A C 1
ATOM 761 O O . GLY A 1 94 ? -3.398 0.836 -10.082 1.00 96.69 94 GLY A O 1
ATOM 762 N N . ASN A 1 95 ? -2.988 0.423 -7.932 1.00 94.62 95 ASN A N 1
ATOM 763 C CA . ASN A 1 95 ? -3.099 1.822 -7.504 1.00 94.62 95 ASN A CA 1
ATOM 764 C C . ASN A 1 95 ? -1.805 2.634 -7.688 1.00 94.62 95 ASN A C 1
ATOM 766 O O . ASN A 1 95 ? -1.789 3.826 -7.379 1.00 94.62 95 ASN A O 1
ATOM 770 N N . VAL A 1 96 ? -0.703 2.008 -8.119 1.00 94.06 96 VAL A N 1
ATOM 771 C CA . VAL A 1 96 ? 0.605 2.665 -8.246 1.00 94.06 96 VAL A CA 1
ATOM 772 C C . VAL A 1 96 ? 1.399 2.121 -9.437 1.00 94.06 96 VAL A C 1
ATOM 774 O O . VAL A 1 96 ? 1.345 0.930 -9.740 1.00 94.06 96 VAL A O 1
ATOM 777 N N . TYR A 1 97 ? 2.137 3.018 -10.099 1.00 94.50 97 TYR A N 1
ATOM 778 C CA . TYR A 1 97 ? 3.051 2.769 -11.229 1.00 94.50 97 TYR A CA 1
ATOM 779 C C . TYR A 1 97 ? 2.453 2.117 -12.483 1.00 94.50 97 TYR A C 1
ATOM 781 O O . TYR A 1 97 ? 3.222 1.808 -13.383 1.00 94.50 97 TYR A O 1
ATOM 789 N N . ASP A 1 98 ? 1.141 1.871 -12.537 1.00 94.94 98 ASP A N 1
ATOM 790 C CA . ASP A 1 98 ? 0.502 1.098 -13.615 1.00 94.94 98 ASP A CA 1
ATOM 791 C C . ASP A 1 98 ? 1.236 -0.235 -13.897 1.00 94.94 98 ASP A C 1
ATOM 793 O O . ASP A 1 98 ? 1.557 -0.617 -15.021 1.00 94.94 98 ASP A O 1
ATOM 797 N N . ALA A 1 99 ? 1.625 -0.909 -12.809 1.00 96.00 99 ALA A N 1
ATOM 798 C CA . ALA A 1 99 ? 2.580 -2.017 -12.835 1.00 96.00 99 ALA A CA 1
ATOM 799 C C . ALA A 1 99 ? 1.958 -3.39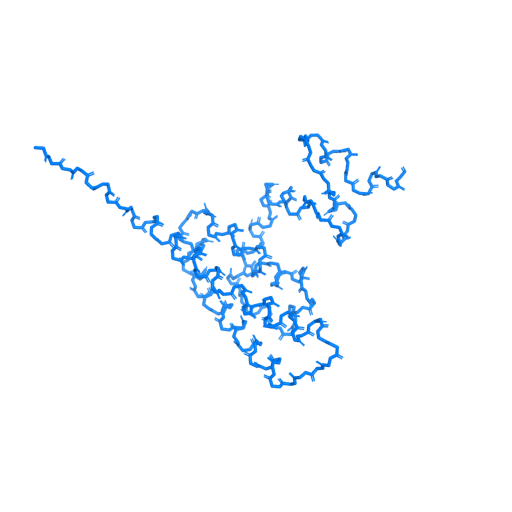0 -12.547 1.00 96.00 99 ALA A C 1
ATOM 801 O O . ALA A 1 99 ? 2.662 -4.399 -12.590 1.00 96.00 99 ALA A O 1
ATOM 802 N N . ALA A 1 100 ? 0.667 -3.447 -12.209 1.00 97.06 100 ALA A N 1
ATOM 803 C CA . ALA A 1 100 ? 0.029 -4.678 -11.747 1.00 97.06 100 ALA A CA 1
ATOM 804 C C . ALA A 1 100 ? 0.090 -5.791 -12.804 1.00 97.06 100 ALA A C 1
ATOM 806 O O . ALA A 1 100 ? 0.449 -6.921 -12.478 1.00 97.06 100 ALA A O 1
ATOM 807 N N . GLU A 1 101 ? -0.198 -5.473 -14.066 1.00 97.94 101 GLU A N 1
ATOM 808 C CA . GLU A 1 101 ? -0.096 -6.435 -15.167 1.00 97.94 101 GLU A CA 1
ATOM 809 C C . GLU A 1 101 ? 1.358 -6.872 -15.392 1.00 97.94 101 GLU A C 1
ATOM 811 O O . GLU A 1 101 ? 1.655 -8.065 -15.391 1.00 97.94 101 GLU A O 1
ATOM 816 N N . PHE A 1 102 ? 2.287 -5.915 -15.472 1.00 98.19 102 PHE A N 1
ATOM 817 C CA . PHE A 1 102 ? 3.708 -6.182 -15.713 1.00 98.19 102 PHE A CA 1
ATOM 818 C C . PHE A 1 102 ? 4.356 -7.062 -14.631 1.00 98.19 102 PHE A C 1
ATOM 820 O O . PHE A 1 102 ? 5.175 -7.938 -14.917 1.00 98.19 102 PHE A O 1
ATOM 827 N N . LEU A 1 103 ? 3.975 -6.864 -13.367 1.00 98.31 103 LEU A N 1
ATOM 828 C CA . LEU A 1 103 ? 4.461 -7.671 -12.247 1.00 98.31 103 LEU A CA 1
ATOM 829 C C . LEU A 1 103 ? 3.744 -9.016 -12.111 1.00 98.31 103 LEU A C 1
ATOM 831 O O . LEU A 1 103 ? 4.164 -9.821 -11.271 1.00 98.31 103 LEU A O 1
ATOM 835 N N . ASP A 1 104 ? 2.735 -9.291 -12.943 1.00 98.25 104 ASP A N 1
ATOM 836 C CA . ASP A 1 104 ? 1.830 -10.432 -12.811 1.00 98.25 104 ASP A CA 1
ATOM 837 C C . ASP A 1 104 ? 1.175 -10.455 -11.419 1.00 98.25 104 ASP A C 1
ATOM 839 O O . ASP A 1 104 ? 1.164 -11.450 -10.703 1.00 98.25 104 ASP A O 1
ATOM 843 N N . ALA A 1 105 ? 0.651 -9.308 -10.983 1.00 97.75 105 ALA A N 1
ATOM 844 C CA . ALA A 1 105 ? 0.058 -9.135 -9.658 1.00 97.75 105 ALA A CA 1
ATOM 845 C C . ALA A 1 105 ? -1.103 -10.104 -9.375 1.00 97.75 105 ALA A C 1
ATOM 847 O O . ALA A 1 105 ? -1.422 -10.382 -8.217 1.00 97.75 105 ALA A O 1
ATOM 848 N N . GLY A 1 106 ? -1.760 -10.597 -10.427 1.00 97.88 106 GLY A N 1
ATOM 849 C CA . GLY A 1 106 ? -2.840 -11.568 -10.332 1.00 97.88 106 GLY A CA 1
ATOM 850 C C . GLY A 1 106 ? -2.385 -12.948 -9.862 1.00 97.88 106 GLY A C 1
ATOM 851 O O . GLY A 1 106 ? -3.232 -13.706 -9.382 1.00 97.88 106 GLY A O 1
ATOM 852 N N . SER A 1 107 ? -1.099 -13.297 -9.970 1.00 98.50 107 SER A N 1
ATOM 853 C CA . SER A 1 107 ? -0.586 -14.610 -9.560 1.00 98.50 107 SER A CA 1
ATOM 854 C C . SER A 1 107 ? -0.390 -14.738 -8.044 1.00 98.50 107 SER A C 1
ATOM 856 O O . SER A 1 107 ? -0.596 -15.826 -7.509 1.00 98.50 107 SER A O 1
ATOM 858 N N . TYR A 1 108 ? -0.137 -13.633 -7.334 1.00 98.75 108 TYR A N 1
ATOM 859 C CA . TYR A 1 108 ? 0.005 -13.581 -5.868 1.00 98.75 108 TYR A CA 1
ATOM 860 C C . TYR A 1 108 ? -1.358 -13.579 -5.152 1.00 98.75 108 TYR A C 1
ATOM 862 O O . TYR A 1 108 ? -1.859 -12.550 -4.683 1.00 98.75 108 TYR A O 1
ATOM 870 N N . LYS A 1 109 ? -2.014 -14.744 -5.115 1.00 98.75 109 LYS A N 1
ATOM 871 C CA . LYS A 1 109 ? -3.395 -14.899 -4.620 1.00 98.75 109 LYS A CA 1
ATOM 872 C C . LYS A 1 109 ? -3.564 -14.490 -3.157 1.00 98.75 109 LYS A C 1
ATOM 874 O O . LYS A 1 109 ? -4.602 -13.928 -2.797 1.00 98.75 109 LYS A O 1
ATOM 879 N N . HIS A 1 110 ? -2.574 -14.757 -2.314 1.00 98.88 110 HIS A N 1
ATOM 880 C CA . HIS A 1 110 ? -2.655 -14.483 -0.884 1.00 98.88 110 HIS A CA 1
ATOM 881 C C . HIS A 1 110 ? -2.408 -13.006 -0.589 1.00 98.88 110 HIS A C 1
ATOM 883 O O . HIS A 1 110 ? -3.124 -12.434 0.238 1.00 98.88 110 HIS A O 1
ATOM 889 N N . VAL A 1 111 ? -1.498 -12.365 -1.333 1.00 98.88 111 VAL A N 1
ATOM 890 C CA . VAL A 1 111 ? -1.329 -10.902 -1.288 1.00 98.88 111 VAL A CA 1
ATOM 891 C C . VAL A 1 111 ? -2.601 -10.203 -1.761 1.00 98.88 111 VAL A C 1
ATOM 893 O O . VAL A 1 111 ? -3.066 -9.287 -1.091 1.00 98.88 111 VAL A O 1
ATOM 896 N N . GLN A 1 112 ? -3.221 -10.657 -2.856 1.00 98.75 112 GLN A N 1
ATOM 897 C CA . GLN A 1 112 ? -4.493 -10.105 -3.348 1.00 98.75 112 GLN A CA 1
ATOM 898 C C . GLN A 1 112 ? -5.606 -10.185 -2.297 1.00 98.75 112 GLN A C 1
ATOM 900 O O . GLN A 1 112 ? -6.314 -9.204 -2.066 1.00 98.75 112 GLN A O 1
ATOM 905 N N . ARG A 1 113 ? -5.756 -11.342 -1.641 1.00 98.81 113 ARG A N 1
ATOM 906 C CA . ARG A 1 113 ? -6.741 -11.543 -0.569 1.00 98.81 113 ARG A CA 1
ATOM 907 C C . ARG A 1 113 ? -6.523 -10.556 0.575 1.00 98.81 113 ARG A C 1
ATOM 909 O O . ARG A 1 113 ? -7.438 -9.818 0.926 1.00 98.81 113 ARG A O 1
ATOM 916 N N . TRP A 1 114 ? -5.310 -10.524 1.117 1.00 98.88 114 TRP A N 1
ATOM 917 C CA . TRP A 1 114 ? -4.931 -9.649 2.230 1.00 98.88 114 TRP A CA 1
ATOM 918 C C . TRP A 1 114 ? -5.073 -8.163 1.873 1.00 98.88 114 TRP A C 1
ATOM 920 O O . TRP A 1 114 ? -5.604 -7.376 2.657 1.00 98.88 114 TRP A O 1
ATOM 930 N N . ALA A 1 115 ? -4.668 -7.777 0.660 1.00 98.81 115 ALA A N 1
ATOM 931 C CA . ALA A 1 115 ? -4.744 -6.398 0.201 1.00 98.81 115 ALA A CA 1
ATOM 932 C C . ALA A 1 115 ? -6.195 -5.909 0.118 1.00 98.81 115 ALA A C 1
ATOM 934 O O . ALA A 1 115 ? -6.479 -4.794 0.558 1.00 98.81 115 ALA A O 1
ATOM 935 N N . LYS A 1 116 ? -7.114 -6.738 -0.398 1.00 98.75 116 LYS A N 1
ATOM 936 C CA . LYS A 1 116 ? -8.550 -6.422 -0.465 1.00 98.75 116 LYS A CA 1
ATOM 937 C C . LYS A 1 116 ? -9.177 -6.331 0.924 1.00 98.75 116 LYS A C 1
ATOM 939 O O . LYS A 1 116 ? -9.834 -5.339 1.220 1.00 98.75 116 LYS A O 1
ATOM 944 N N . GLU A 1 117 ? -8.897 -7.302 1.791 1.00 98.62 117 GLU A N 1
ATOM 945 C CA . GLU A 1 117 ? -9.409 -7.323 3.166 1.00 98.62 117 GLU A CA 1
ATOM 946 C C . GLU A 1 117 ? -9.008 -6.053 3.939 1.00 98.62 117 GLU A C 1
ATOM 948 O O . GLU A 1 117 ? -9.834 -5.407 4.587 1.00 98.62 117 GLU A O 1
ATOM 953 N N . ILE A 1 118 ? -7.748 -5.620 3.819 1.00 98.75 118 ILE A N 1
ATOM 954 C CA . ILE A 1 118 ? -7.289 -4.380 4.456 1.00 98.75 118 ILE A CA 1
ATOM 955 C C . ILE A 1 118 ? -7.902 -3.140 3.795 1.00 98.75 118 ILE A C 1
ATOM 957 O O . ILE A 1 118 ? -8.272 -2.205 4.510 1.00 98.75 118 ILE A O 1
ATOM 961 N N . ALA A 1 119 ? -8.060 -3.124 2.467 1.00 98.38 119 ALA A N 1
ATOM 962 C CA . ALA A 1 119 ? -8.679 -2.011 1.741 1.00 98.38 119 ALA A CA 1
ATOM 963 C C . ALA A 1 119 ? -10.123 -1.737 2.194 1.00 98.38 119 ALA A C 1
ATOM 965 O O . ALA A 1 119 ? -10.597 -0.600 2.137 1.00 98.38 119 ALA A O 1
ATOM 966 N N . GLU A 1 120 ? -10.831 -2.770 2.653 1.00 98.50 120 GLU A N 1
ATOM 967 C CA . GLU A 1 120 ? -12.219 -2.666 3.097 1.00 98.50 120 GLU A CA 1
ATOM 968 C C . GLU A 1 120 ? -12.369 -2.000 4.472 1.00 98.50 120 GLU A C 1
ATOM 970 O O . GLU A 1 120 ? -13.436 -1.452 4.774 1.00 98.50 120 GLU A O 1
ATOM 975 N N . ARG A 1 121 ? -11.298 -1.963 5.276 1.00 98.50 121 ARG A N 1
ATOM 976 C CA . ARG A 1 121 ? -11.312 -1.408 6.636 1.00 98.50 121 ARG A CA 1
ATOM 977 C C . ARG A 1 121 ? -11.684 0.083 6.612 1.00 98.50 121 ARG A C 1
ATOM 979 O O . ARG A 1 121 ? -10.991 0.868 5.959 1.00 98.50 121 ARG A O 1
ATOM 986 N N . PRO A 1 122 ? -12.681 0.539 7.401 1.00 98.44 122 PRO A N 1
ATOM 987 C CA . PRO A 1 122 ? -13.103 1.945 7.406 1.00 98.44 122 PRO A CA 1
ATOM 988 C C . PRO A 1 122 ? -11.970 2.937 7.702 1.00 98.44 122 PRO A C 1
ATOM 990 O O . PRO A 1 122 ? -11.904 4.008 7.105 1.00 98.44 122 PRO A O 1
ATOM 993 N N . ALA A 1 123 ? -11.046 2.574 8.596 1.00 98.19 123 ALA A N 1
ATOM 994 C CA . ALA A 1 123 ? -9.890 3.408 8.916 1.00 98.19 123 ALA A CA 1
ATOM 995 C C . ALA A 1 123 ? -8.888 3.515 7.753 1.00 98.19 123 ALA A C 1
ATOM 997 O O . ALA A 1 123 ? -8.303 4.575 7.567 1.00 98.19 123 ALA A O 1
ATOM 998 N N . VAL A 1 124 ? -8.721 2.456 6.952 1.00 98.44 124 VAL A N 1
ATOM 999 C CA . VAL A 1 124 ? -7.840 2.464 5.771 1.00 98.44 124 VAL A CA 1
ATOM 1000 C C . VAL A 1 124 ? -8.462 3.301 4.659 1.00 98.44 124 VAL A C 1
ATOM 1002 O O . VAL A 1 124 ? -7.771 4.136 4.083 1.00 98.44 124 VAL A O 1
ATOM 1005 N N . LYS A 1 125 ? -9.775 3.160 4.420 1.00 98.19 125 LYS A N 1
ATOM 1006 C CA . LYS A 1 125 ? -10.523 3.999 3.466 1.00 98.19 125 LYS A CA 1
ATOM 1007 C C . LYS A 1 125 ? -10.382 5.490 3.770 1.00 98.19 125 LYS A C 1
ATOM 1009 O O . LYS A 1 125 ? -10.116 6.263 2.862 1.00 98.19 125 LYS A O 1
ATOM 1014 N N . ARG A 1 126 ? -10.499 5.884 5.043 1.00 98.31 126 ARG A N 1
ATOM 1015 C CA . ARG A 1 126 ? -10.290 7.280 5.461 1.00 98.31 126 ARG A CA 1
ATOM 1016 C C . ARG A 1 126 ? -8.821 7.696 5.408 1.00 98.31 126 ARG A C 1
ATOM 1018 O O . ARG A 1 126 ? -8.502 8.748 4.878 1.00 98.31 126 ARG A O 1
ATOM 1025 N N . GLY A 1 127 ? -7.916 6.879 5.942 1.00 98.19 127 GLY A N 1
ATOM 1026 C CA . GLY A 1 127 ? -6.499 7.232 6.044 1.00 98.19 127 GLY A CA 1
ATOM 1027 C C . GLY A 1 127 ? -5.816 7.404 4.687 1.00 98.19 127 GLY A C 1
ATOM 1028 O O . GLY A 1 127 ? -5.026 8.325 4.521 1.00 98.19 127 GLY A O 1
ATOM 1029 N N . ARG A 1 128 ? -6.151 6.564 3.697 1.00 97.62 128 ARG A N 1
ATOM 1030 C CA . ARG A 1 128 ? -5.486 6.559 2.380 1.00 97.62 128 ARG A CA 1
ATOM 1031 C C . ARG A 1 128 ? -5.758 7.793 1.512 1.00 97.62 128 ARG A C 1
ATOM 1033 O O . ARG A 1 128 ? -5.136 7.911 0.459 1.00 97.62 128 ARG A O 1
ATOM 1040 N N . ILE A 1 129 ? -6.727 8.628 1.888 1.00 98.31 129 ILE A N 1
ATOM 1041 C CA . ILE A 1 129 ? -7.124 9.811 1.111 1.00 98.31 129 ILE A CA 1
ATOM 1042 C C . ILE A 1 129 ? -6.601 11.117 1.717 1.00 98.31 129 ILE A C 1
ATOM 1044 O O . ILE A 1 129 ? -6.627 12.149 1.054 1.00 98.31 129 ILE A O 1
ATOM 1048 N N . VAL A 1 130 ? -6.096 11.078 2.955 1.00 98.56 130 VAL A N 1
ATOM 1049 C CA . VAL A 1 130 ? -5.507 12.246 3.621 1.00 98.56 130 VAL A CA 1
ATOM 1050 C C . VAL A 1 130 ? -4.193 12.621 2.932 1.00 98.56 130 VAL A C 1
ATOM 1052 O O . VAL A 1 130 ? -3.362 11.758 2.658 1.00 98.56 130 VAL A O 1
ATOM 1055 N N . ASN A 1 131 ? -4.015 13.911 2.652 1.00 98.56 131 ASN A N 1
ATOM 1056 C CA . ASN A 1 131 ? -2.903 14.499 1.898 1.00 98.56 131 ASN A CA 1
ATOM 1057 C C . ASN A 1 131 ? -2.737 13.967 0.467 1.00 98.56 131 ASN A C 1
ATOM 1059 O O . ASN A 1 131 ? -1.684 14.143 -0.149 1.00 98.56 131 ASN A O 1
ATOM 1063 N N . ARG A 1 132 ? -3.767 13.321 -0.083 1.00 97.69 132 ARG A N 1
ATOM 1064 C CA . ARG A 1 132 ? -3.731 12.758 -1.430 1.00 97.69 132 ARG A CA 1
ATOM 1065 C C . ARG A 1 132 ? -4.221 13.774 -2.454 1.00 97.69 132 ARG A C 1
ATOM 1067 O O . ARG A 1 132 ? -5.305 14.312 -2.285 1.00 97.69 132 ARG A O 1
ATOM 1074 N N . THR A 1 133 ? -3.450 13.970 -3.521 1.00 97.25 133 THR A N 1
ATOM 1075 C CA . THR A 1 133 ? -3.706 14.943 -4.607 1.00 97.25 133 THR A CA 1
ATOM 1076 C C . THR A 1 133 ? -3.844 14.279 -5.985 1.00 97.25 133 THR A C 1
ATOM 1078 O O . THR A 1 133 ? -3.694 14.914 -7.027 1.00 97.25 133 THR A O 1
ATOM 1081 N N . ASN A 1 134 ? -4.042 12.959 -6.015 1.00 95.31 134 ASN A N 1
ATOM 1082 C CA . ASN A 1 134 ? -4.162 12.172 -7.239 1.00 95.31 134 ASN A CA 1
ATOM 1083 C C . ASN A 1 134 ? -5.268 11.111 -7.127 1.00 95.31 134 ASN A C 1
ATOM 1085 O O . ASN A 1 134 ? -5.700 10.753 -6.032 1.00 95.31 134 ASN A O 1
ATOM 1089 N N . GLY A 1 135 ? -5.683 10.559 -8.271 1.00 94.56 135 GLY A N 1
ATOM 1090 C CA . GLY A 1 135 ? -6.784 9.595 -8.348 1.00 94.56 135 GLY A CA 1
ATOM 1091 C C . GLY A 1 135 ? -8.160 10.274 -8.415 1.00 94.56 135 GLY A C 1
ATOM 1092 O O . GLY A 1 135 ? -8.241 11.446 -8.778 1.00 94.56 135 GLY A O 1
ATOM 1093 N N . PRO A 1 136 ? -9.250 9.560 -8.097 1.00 96.38 136 PRO A N 1
ATOM 1094 C CA . PRO A 1 136 ? -10.599 10.131 -8.074 1.00 96.38 136 PRO A CA 1
ATOM 1095 C C . PRO A 1 136 ? -10.728 11.284 -7.064 1.00 96.38 136 PRO A C 1
ATOM 1097 O O . PRO A 1 136 ? -10.187 11.191 -5.966 1.00 96.38 136 PRO A O 1
ATOM 1100 N N . LEU A 1 137 ? -11.459 12.354 -7.401 1.00 97.50 137 LEU A N 1
ATOM 1101 C CA . LEU A 1 137 ? -11.601 13.539 -6.530 1.00 97.50 137 LEU A CA 1
ATOM 1102 C C . LEU A 1 137 ? -12.290 13.226 -5.189 1.00 97.50 137 LEU A C 1
ATOM 1104 O O . LEU A 1 137 ? -11.927 13.779 -4.157 1.00 97.50 137 LEU A O 1
ATOM 1108 N N . ASN A 1 138 ? -13.226 12.275 -5.178 1.00 97.38 138 ASN A N 1
ATOM 1109 C CA . ASN A 1 138 ? -13.881 11.793 -3.957 1.00 97.38 138 ASN A CA 1
ATOM 1110 C C . ASN A 1 138 ? -12.962 10.939 -3.061 1.00 97.38 138 ASN A C 1
ATOM 1112 O O . ASN A 1 138 ? -13.343 10.570 -1.952 1.00 97.38 138 ASN A O 1
ATOM 1116 N N . GLU A 1 139 ? -11.753 10.621 -3.528 1.00 97.31 139 GLU A N 1
ATOM 1117 C CA . GLU A 1 139 ? -10.699 9.950 -2.769 1.00 97.31 139 GLU A CA 1
ATOM 1118 C C . GLU A 1 139 ? -9.510 10.878 -2.468 1.00 97.31 139 GLU A C 1
ATOM 1120 O O . GLU A 1 139 ? -8.391 10.414 -2.234 1.00 97.31 139 GLU A O 1
ATOM 1125 N N . GLN A 1 140 ? -9.740 12.190 -2.463 1.00 98.31 140 GLN A N 1
ATOM 1126 C CA . GLN A 1 140 ? -8.730 13.197 -2.155 1.00 98.31 140 GLN A CA 1
ATOM 1127 C C . GLN A 1 140 ? -9.213 14.094 -1.017 1.00 98.31 140 GLN A C 1
ATOM 1129 O O . GLN A 1 140 ? -10.267 14.723 -1.100 1.00 98.31 140 GLN A O 1
ATOM 1134 N N . LEU A 1 141 ? -8.425 14.150 0.055 1.00 98.44 141 LEU A N 1
ATOM 1135 C CA . LEU A 1 141 ? -8.570 15.099 1.153 1.00 98.44 141 LEU A CA 1
ATOM 1136 C C . LEU A 1 141 ? -7.209 15.762 1.379 1.00 98.44 141 LEU A C 1
ATOM 1138 O O . LEU A 1 141 ? -6.345 15.194 2.044 1.00 98.44 141 LEU A O 1
ATOM 1142 N N . HIS A 1 142 ? -6.996 16.947 0.803 1.00 98.25 142 HIS A N 1
ATOM 1143 C CA . HIS A 1 142 ? -5.679 17.603 0.787 1.00 98.25 142 HIS A CA 1
ATOM 1144 C C . HIS A 1 142 ? -5.114 17.876 2.186 1.00 98.25 142 HIS A C 1
ATOM 1146 O O . HIS A 1 142 ? -3.917 17.702 2.423 1.00 98.25 142 HIS A O 1
ATOM 1152 N N . GLU A 1 143 ? -5.976 18.229 3.135 1.00 98.00 143 GLU A N 1
ATOM 1153 C CA . GLU A 1 143 ? -5.614 18.451 4.529 1.00 98.00 143 GLU A CA 1
ATOM 1154 C C . GLU A 1 143 ? -6.713 17.917 5.441 1.00 98.00 143 GLU A C 1
ATOM 1156 O O . GLU A 1 143 ? -7.888 17.942 5.080 1.00 98.00 143 GLU A O 1
ATOM 1161 N N . ARG A 1 144 ? -6.327 17.446 6.628 1.00 98.25 144 ARG A N 1
ATOM 1162 C CA . ARG A 1 144 ? -7.259 17.006 7.664 1.00 98.25 144 ARG A CA 1
ATOM 1163 C C . ARG A 1 144 ? -6.927 17.719 8.966 1.00 98.25 144 ARG A C 1
ATOM 1165 O O . ARG A 1 144 ? -5.860 17.486 9.535 1.00 98.25 144 ARG A O 1
ATOM 1172 N N . HIS A 1 145 ? -7.882 18.486 9.471 1.00 98.19 145 HIS A N 1
ATOM 1173 C CA . HIS A 1 145 ? -7.822 19.219 10.735 1.00 98.19 145 HIS A CA 1
ATOM 1174 C C . HIS A 1 145 ? -8.928 18.775 11.705 1.00 98.19 145 HIS A C 1
ATOM 1176 O O . HIS A 1 145 ? -8.727 18.837 12.915 1.00 98.19 145 HIS A O 1
ATOM 1182 N N . ASP A 1 146 ? -10.032 18.216 11.197 1.00 98.31 146 ASP A N 1
ATOM 1183 C CA . ASP A 1 146 ? -11.147 17.667 11.978 1.00 98.31 146 ASP A CA 1
ATOM 1184 C C . ASP A 1 146 ? -11.646 16.311 11.420 1.00 98.31 146 ASP A C 1
ATOM 1186 O O . ASP A 1 146 ? -11.201 15.826 10.380 1.00 98.31 146 ASP A O 1
ATOM 1190 N N . ALA A 1 147 ? -12.505 15.593 12.151 1.00 97.81 147 ALA A N 1
ATOM 1191 C CA . ALA A 1 147 ? -13.141 14.373 11.641 1.00 97.81 147 ALA A CA 1
ATOM 1192 C C . ALA A 1 147 ? -14.229 14.667 10.591 1.00 97.81 147 ALA A C 1
ATOM 1194 O O . ALA A 1 147 ? -14.408 13.866 9.679 1.00 97.81 147 ALA A O 1
ATOM 1195 N N . SER A 1 148 ? -14.912 15.808 10.695 1.00 97.94 148 SER A N 1
ATOM 1196 C CA . SER A 1 148 ? -15.961 16.247 9.761 1.00 97.94 148 SER A CA 1
ATOM 1197 C C . SER A 1 148 ? -15.442 16.633 8.366 1.00 97.94 148 SER A C 1
ATOM 1199 O O . SER A 1 148 ? -16.223 16.739 7.416 1.00 97.94 148 SER A O 1
ATOM 1201 N N . ASP A 1 149 ? -14.124 16.769 8.198 1.00 98.12 149 ASP A N 1
ATOM 1202 C CA . ASP A 1 149 ? -13.495 17.071 6.908 1.00 98.12 149 ASP A CA 1
ATOM 1203 C C . ASP A 1 149 ? -13.781 15.994 5.849 1.00 98.12 149 ASP A C 1
ATOM 1205 O O . ASP A 1 149 ? -13.912 16.303 4.667 1.00 98.12 149 ASP A O 1
ATOM 1209 N N . PHE A 1 150 ? -13.958 14.730 6.249 1.00 97.69 150 PHE A N 1
ATOM 1210 C CA . PHE A 1 150 ? -14.326 13.655 5.317 1.00 97.69 150 PHE A CA 1
ATOM 1211 C C . PHE A 1 150 ? -15.712 13.869 4.685 1.00 97.69 150 PHE A C 1
ATOM 1213 O O . PHE A 1 150 ? -15.950 13.473 3.540 1.00 97.69 150 PHE A O 1
ATOM 1220 N N . ASP A 1 151 ? -16.615 14.531 5.405 1.00 96.94 151 ASP A N 1
ATOM 1221 C CA . ASP A 1 151 ? -17.987 14.757 4.962 1.00 96.94 151 ASP A CA 1
ATOM 1222 C C . ASP A 1 151 ? -18.116 16.038 4.129 1.00 96.94 151 ASP A C 1
ATOM 1224 O O . ASP A 1 151 ? -19.032 16.145 3.317 1.00 96.94 151 ASP A O 1
ATOM 1228 N N . THR A 1 152 ? -17.192 16.993 4.283 1.00 96.69 152 THR A N 1
ATOM 1229 C CA . THR A 1 152 ? -17.357 18.364 3.764 1.00 96.69 152 THR A CA 1
ATOM 1230 C C . THR A 1 152 ? -16.196 18.895 2.920 1.00 96.69 152 THR A C 1
ATOM 1232 O O . THR A 1 152 ? -16.413 19.804 2.128 1.00 96.69 152 THR A O 1
ATOM 1235 N N . GLN A 1 153 ? -14.984 18.348 3.054 1.00 97.31 153 GLN A N 1
ATOM 1236 C CA . GLN A 1 153 ? -13.749 18.933 2.506 1.00 97.31 153 GLN A CA 1
ATOM 1237 C C . GLN A 1 153 ? -13.025 18.043 1.485 1.00 97.31 153 GLN A C 1
ATOM 1239 O O . GLN A 1 153 ? -11.900 18.363 1.095 1.00 97.31 153 GLN A O 1
ATOM 1244 N N . THR A 1 154 ? -13.627 16.932 1.051 1.00 97.94 154 THR A N 1
ATOM 1245 C CA . THR A 1 154 ? -13.071 16.144 -0.059 1.00 97.94 154 THR A CA 1
ATOM 1246 C C . THR A 1 154 ? -13.109 16.947 -1.357 1.00 97.94 154 THR A C 1
ATOM 1248 O O . THR A 1 154 ? -13.964 17.816 -1.541 1.00 97.94 154 THR A O 1
ATOM 1251 N N . GLU A 1 155 ? -12.163 16.687 -2.254 1.00 97.94 155 GLU A N 1
ATOM 1252 C CA . GLU A 1 155 ? -11.918 17.562 -3.404 1.00 97.94 155 GLU A CA 1
ATOM 1253 C C . GLU A 1 155 ? -13.111 17.626 -4.379 1.00 97.94 155 GLU A C 1
ATOM 1255 O O . GLU A 1 155 ? -13.387 18.675 -4.956 1.00 97.94 155 GLU A O 1
ATOM 1260 N N . ASP A 1 156 ? -13.901 16.554 -4.484 1.00 97.44 156 ASP A N 1
ATOM 1261 C CA . ASP A 1 156 ? -15.162 16.530 -5.240 1.00 97.44 156 ASP A CA 1
ATOM 1262 C C . ASP A 1 156 ? -16.208 17.538 -4.731 1.00 97.44 156 ASP A C 1
ATOM 1264 O O . ASP A 1 156 ? -17.015 18.021 -5.519 1.00 97.44 156 ASP A O 1
ATOM 1268 N N . LYS A 1 157 ? -16.176 17.889 -3.439 1.00 95.94 157 LYS A N 1
ATOM 1269 C CA . LYS A 1 157 ? -17.088 18.862 -2.810 1.00 95.94 157 LYS A CA 1
ATOM 1270 C C . LYS A 1 157 ? -16.583 20.303 -2.881 1.00 95.94 157 LYS A C 1
ATOM 1272 O O . LYS A 1 157 ? -17.328 21.228 -2.578 1.00 95.94 157 LYS A O 1
ATOM 1277 N N . ARG A 1 158 ? -15.309 20.507 -3.230 1.00 90.25 158 ARG A N 1
ATOM 1278 C CA . ARG A 1 158 ? -14.698 21.842 -3.366 1.00 90.25 158 ARG A CA 1
ATOM 1279 C C . ARG A 1 158 ? -14.804 22.402 -4.778 1.00 90.25 158 ARG A C 1
ATOM 1281 O O . ARG A 1 158 ? -14.715 23.611 -4.957 1.00 90.25 158 ARG A O 1
ATOM 1288 N N . GLN A 1 159 ? -14.966 21.523 -5.764 1.00 79.94 159 GLN A N 1
ATOM 1289 C CA . GLN A 1 159 ? -15.101 21.887 -7.175 1.00 79.94 159 GLN A CA 1
ATOM 1290 C C . GLN A 1 159 ? -16.567 22.023 -7.627 1.00 79.94 159 GLN A C 1
ATOM 1292 O O . GLN A 1 159 ? -16.808 22.354 -8.788 1.00 79.94 159 GLN A O 1
ATOM 1297 N N . SER A 1 160 ? -17.527 21.762 -6.730 1.00 57.88 160 SER A N 1
ATOM 1298 C CA . SER A 1 160 ? -18.975 21.897 -6.952 1.00 57.88 160 SER A CA 1
ATOM 1299 C C . SER A 1 160 ? -19.514 23.281 -6.617 1.00 57.88 160 SER A C 1
ATOM 1301 O O . SER A 1 160 ? -19.075 23.819 -5.576 1.00 57.88 160 SER A O 1
#

pLDDT: mean 95.39, std 10.29, range [40.06, 98.88]

InterPro domains:
  IPR010987 Glutathione S-transferase, C-terminal-like [PS50405] (11-137)
  IPR036282 Glutathione S-transferase, C-terminal domain superfamily [SSF47616] (11-151)

Sequence (160 aa):
MVISCRRISAKRTETLNWLFWLQGAAPFLGGGFGHFYNYAPVKIEYAINRFTMEAKRLLDVLDKQLARHPYVAGDEYTIADMAVWPWFGSVVLGNVYDAAEFLDAGSYKHVQRWAKEIAERPAVKRGRIVNRTNGPLNEQLHERHDASDFDTQTEDKRQS

Secondary structure (DSSP, 8-state):
------PPPHHHHHHHHHHHHHHHHHHIIIIIIIIIIII-SS--HHHHHHHHHHHHHHHHHHHHHHTT-SBTTBSS--HHHHHHIIIIIHHHTT-STT-TTTTTTTT-HHHHHHHHHHHHSHHHHHHTTBT--SS-GGG-BS--SSSTHHHH-SHHHH--